Protein AF-A0A2A5GCY1-F1 (afdb_monomer_lite)

Sequence (64 aa):
MEIVLFILVAIALYLFSDWLLRQVETRRGAPFKSRSIIYFIIIFVLTLGTFEVLQHFLQQSPSG

Structure (mmCIF, N/CA/C/O backbone):
data_AF-A0A2A5GCY1-F1
#
_entry.id   AF-A0A2A5GCY1-F1
#
loop_
_atom_site.group_PDB
_atom_site.id
_atom_site.type_symbol
_atom_site.label_atom_id
_atom_site.label_alt_id
_atom_site.label_comp_id
_atom_site.label_asym_id
_atom_site.label_entity_id
_atom_site.label_seq_id
_atom_site.pdbx_PDB_ins_code
_atom_site.Cartn_x
_atom_site.Cartn_y
_atom_site.Cartn_z
_atom_site.occupancy
_atom_site.B_iso_or_equiv
_atom_site.auth_seq_id
_atom_site.auth_comp_id
_atom_site.auth_asym_id
_atom_site.auth_atom_id
_atom_site.pdbx_PDB_model_num
ATOM 1 N N . MET A 1 1 ? 14.302 6.495 -16.991 1.00 61.84 1 MET A N 1
ATOM 2 C CA . MET A 1 1 ? 12.828 6.522 -17.144 1.00 61.84 1 MET A CA 1
ATOM 3 C C . MET A 1 1 ? 12.140 5.417 -16.339 1.00 61.84 1 MET A C 1
ATOM 5 O O . MET A 1 1 ? 11.095 5.686 -15.767 1.00 61.84 1 MET A O 1
ATOM 9 N N . GLU A 1 2 ? 12.728 4.222 -16.203 1.00 76.06 2 GLU A N 1
ATOM 10 C CA . GLU A 1 2 ? 12.136 3.102 -15.440 1.00 76.06 2 GLU A CA 1
ATOM 11 C C . GLU A 1 2 ? 11.971 3.375 -13.940 1.00 76.06 2 GLU A C 1
ATOM 13 O O . GLU A 1 2 ? 10.934 3.057 -13.370 1.00 76.06 2 GLU A O 1
ATOM 18 N N . ILE A 1 3 ? 12.938 4.040 -13.295 1.00 84.69 3 ILE A N 1
ATOM 19 C CA . ILE A 1 3 ? 12.841 4.325 -11.853 1.00 84.69 3 ILE A CA 1
ATOM 20 C C . ILE A 1 3 ? 11.652 5.228 -11.499 1.00 84.69 3 ILE A C 1
ATOM 22 O O . ILE A 1 3 ? 11.058 5.074 -10.439 1.00 84.69 3 ILE A O 1
ATOM 26 N N . VAL A 1 4 ? 11.250 6.120 -12.413 1.00 90.88 4 VAL A N 1
ATOM 27 C CA . VAL A 1 4 ? 10.069 6.979 -12.239 1.00 90.88 4 VAL A CA 1
ATOM 28 C C . VAL A 1 4 ? 8.795 6.138 -12.259 1.00 90.88 4 VAL A C 1
ATOM 30 O O . VAL A 1 4 ? 7.930 6.337 -11.413 1.00 90.88 4 VAL A O 1
ATOM 33 N N . LEU A 1 5 ? 8.695 5.162 -13.169 1.00 86.06 5 LEU A N 1
ATOM 34 C CA . LEU A 1 5 ? 7.569 4.224 -13.204 1.00 86.06 5 LEU A CA 1
ATOM 35 C C . LEU A 1 5 ? 7.505 3.386 -11.925 1.00 86.06 5 LEU A C 1
ATOM 37 O O . LEU A 1 5 ? 6.435 3.278 -11.335 1.00 86.06 5 LEU A O 1
ATOM 41 N N . PHE A 1 6 ? 8.638 2.865 -11.447 1.00 83.00 6 PHE A N 1
ATOM 42 C CA . PHE A 1 6 ? 8.6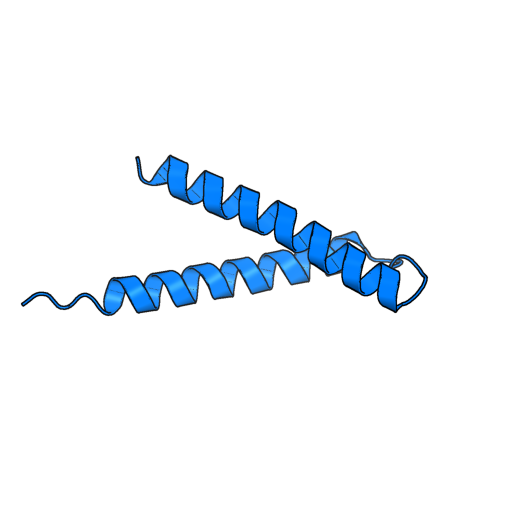73 2.120 -10.184 1.00 83.00 6 PHE A CA 1
ATOM 43 C C . PHE A 1 6 ? 8.233 2.972 -8.990 1.00 83.00 6 PHE A C 1
ATOM 45 O O . PHE A 1 6 ? 7.469 2.499 -8.150 1.00 83.00 6 PHE A O 1
ATOM 52 N N . ILE A 1 7 ? 8.648 4.240 -8.936 1.00 91.44 7 ILE A N 1
ATOM 53 C CA . ILE A 1 7 ? 8.197 5.179 -7.903 1.00 91.44 7 ILE A CA 1
ATOM 54 C C . ILE A 1 7 ? 6.688 5.428 -8.016 1.00 91.44 7 ILE A C 1
ATOM 56 O O . ILE A 1 7 ? 5.990 5.383 -7.006 1.00 91.44 7 ILE A O 1
ATOM 60 N N . LEU A 1 8 ? 6.163 5.649 -9.224 1.00 93.31 8 LEU A N 1
ATOM 61 C CA . LEU A 1 8 ? 4.727 5.849 -9.438 1.00 93.31 8 LEU A CA 1
ATOM 62 C C . LEU A 1 8 ? 3.909 4.625 -9.014 1.00 93.31 8 LEU A C 1
ATOM 64 O O . LEU A 1 8 ? 2.890 4.781 -8.345 1.00 93.31 8 LEU A O 1
ATOM 68 N N . VAL A 1 9 ? 4.374 3.418 -9.342 1.00 91.25 9 VAL A N 1
ATOM 69 C CA . VAL A 1 9 ? 3.743 2.162 -8.911 1.00 91.25 9 VAL A CA 1
ATOM 70 C C . VAL A 1 9 ? 3.784 2.032 -7.390 1.00 91.25 9 VAL A C 1
ATOM 72 O O . VAL A 1 9 ? 2.766 1.704 -6.784 1.00 91.25 9 VAL A O 1
ATOM 75 N N . ALA A 1 10 ? 4.912 2.351 -6.752 1.00 90.62 10 ALA A N 1
ATOM 76 C CA . ALA A 1 10 ? 5.026 2.328 -5.296 1.00 90.62 10 ALA A CA 1
ATOM 77 C C . ALA A 1 10 ? 4.067 3.328 -4.624 1.00 90.62 10 ALA A C 1
ATOM 79 O O . ALA A 1 10 ? 3.399 2.979 -3.649 1.00 90.62 10 ALA A O 1
ATOM 80 N N . ILE A 1 11 ? 3.940 4.545 -5.164 1.00 95.56 11 ILE A N 1
ATOM 81 C CA . ILE A 1 11 ? 2.981 5.551 -4.680 1.00 95.56 11 ILE A CA 1
ATOM 82 C C . ILE A 1 11 ? 1.543 5.053 -4.867 1.00 95.56 11 ILE A C 1
ATOM 84 O O . ILE A 1 11 ? 0.739 5.143 -3.939 1.00 95.56 11 ILE A O 1
ATOM 88 N N . ALA A 1 12 ? 1.215 4.499 -6.035 1.00 95.69 12 ALA A N 1
ATOM 89 C CA . ALA A 1 12 ? -0.112 3.957 -6.308 1.00 95.69 12 ALA A CA 1
ATOM 90 C C . ALA A 1 12 ? -0.463 2.817 -5.339 1.00 95.69 12 ALA A C 1
ATOM 92 O O . ALA A 1 12 ? -1.547 2.824 -4.756 1.00 95.69 12 ALA A O 1
ATOM 93 N N . LEU A 1 13 ? 0.471 1.892 -5.096 1.00 95.94 13 LEU A 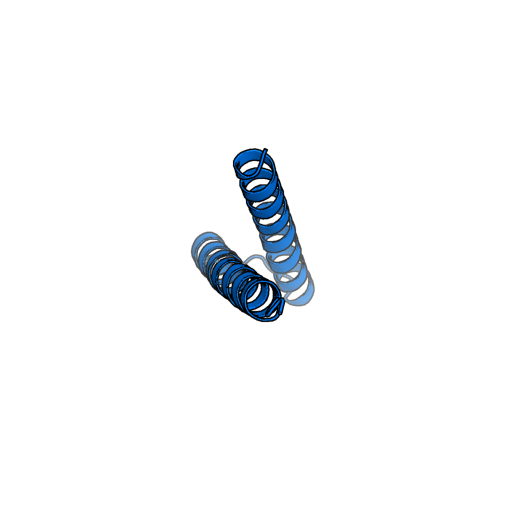N 1
ATOM 94 C CA . LEU A 1 13 ? 0.322 0.808 -4.123 1.00 95.94 13 LEU A CA 1
ATOM 95 C C . LEU A 1 13 ? 0.124 1.330 -2.702 1.00 95.94 13 LEU A C 1
ATOM 97 O O . LEU A 1 13 ? -0.736 0.821 -1.983 1.00 95.94 13 LEU A O 1
ATOM 101 N N . TYR A 1 14 ? 0.878 2.354 -2.304 1.00 95.50 14 TYR A N 1
ATOM 102 C CA . TYR A 1 14 ? 0.743 2.990 -0.996 1.00 95.50 14 TYR A CA 1
ATOM 103 C C . TYR A 1 14 ? -0.667 3.566 -0.801 1.00 95.50 14 TYR A C 1
ATOM 105 O O . TYR A 1 14 ? -1.355 3.241 0.170 1.00 95.50 14 TYR A O 1
ATOM 113 N N . LEU A 1 15 ? -1.138 4.366 -1.762 1.00 97.31 15 LEU A N 1
ATOM 114 C CA . LEU A 1 15 ? -2.466 4.981 -1.708 1.00 97.31 15 LEU A CA 1
ATOM 115 C C . LEU A 1 15 ? -3.585 3.933 -1.757 1.00 97.31 15 LEU A C 1
ATOM 117 O O . LEU A 1 15 ? -4.547 4.015 -0.992 1.00 97.31 15 LEU A O 1
ATOM 121 N N . PHE A 1 16 ? -3.445 2.920 -2.615 1.00 97.25 16 PHE A N 1
ATOM 122 C CA . PHE A 1 16 ? -4.420 1.840 -2.740 1.00 97.25 16 PHE A CA 1
ATOM 123 C C . PHE A 1 16 ? -4.494 0.976 -1.474 1.00 97.25 16 PHE A C 1
ATOM 125 O O . PHE A 1 16 ? -5.584 0.585 -1.055 1.00 97.25 16 PHE A O 1
ATOM 132 N N . SER A 1 17 ? -3.358 0.737 -0.814 1.00 97.12 17 SER A N 1
ATOM 133 C CA . SER A 1 17 ? -3.302 0.001 0.454 1.00 97.12 17 SER A CA 1
ATOM 134 C C . SER A 1 17 ? -4.008 0.751 1.585 1.00 97.12 17 SER A C 1
ATOM 136 O O . SER A 1 17 ? -4.759 0.138 2.346 1.00 97.12 17 SER A O 1
ATOM 138 N N . ASP A 1 18 ? -3.820 2.074 1.686 1.00 95.50 18 ASP A N 1
ATOM 139 C CA . ASP A 1 18 ? -4.522 2.887 2.692 1.00 95.50 18 ASP A CA 1
ATOM 140 C C . ASP A 1 18 ? -6.030 2.919 2.412 1.00 95.50 18 ASP A C 1
ATOM 142 O O . ASP A 1 18 ? -6.834 2.775 3.335 1.00 95.50 18 ASP A O 1
ATOM 146 N N . TRP A 1 19 ? -6.423 3.026 1.138 1.00 96.25 19 TRP A N 1
ATOM 147 C CA . TRP A 1 19 ? -7.826 2.951 0.733 1.00 96.25 19 TRP A CA 1
ATOM 148 C C . TRP A 1 19 ? -8.465 1.602 1.090 1.00 96.25 19 TRP A C 1
ATOM 150 O O . TRP A 1 19 ? -9.537 1.581 1.697 1.00 96.25 19 TRP A O 1
ATOM 160 N N . LEU A 1 20 ? -7.799 0.481 0.792 1.00 96.38 20 LEU A N 1
ATOM 161 C CA . LEU A 1 20 ? -8.282 -0.855 1.151 1.00 96.38 20 LEU A CA 1
ATOM 162 C C . LEU A 1 20 ? -8.440 -1.018 2.661 1.00 96.38 20 LEU A C 1
ATOM 164 O O . LEU A 1 20 ? -9.467 -1.516 3.123 1.00 96.38 20 LEU A O 1
ATOM 168 N N . LEU A 1 21 ? -7.452 -0.574 3.438 1.00 95.69 21 LEU A N 1
ATOM 169 C CA . LEU A 1 21 ? -7.518 -0.652 4.892 1.00 95.69 21 LEU A CA 1
ATOM 170 C C . LEU A 1 21 ? -8.709 0.137 5.436 1.00 95.69 21 LEU A C 1
ATOM 172 O O . LEU A 1 21 ? -9.493 -0.408 6.213 1.00 95.69 21 LEU A O 1
ATOM 176 N N . ARG A 1 22 ? -8.893 1.379 4.971 1.00 95.50 22 ARG A N 1
ATOM 177 C CA . ARG A 1 22 ? -10.052 2.200 5.348 1.00 95.50 22 ARG A CA 1
ATOM 178 C C . ARG A 1 22 ? -11.360 1.530 4.963 1.00 95.50 22 ARG A C 1
ATOM 180 O O . ARG A 1 22 ? -12.270 1.493 5.778 1.00 95.50 22 ARG A O 1
ATOM 187 N N . GLN A 1 23 ? -11.448 0.952 3.768 1.00 95.31 23 GLN A N 1
ATOM 188 C CA . GLN A 1 23 ? -12.647 0.256 3.310 1.00 95.31 23 GLN A CA 1
ATOM 189 C C . GLN A 1 23 ? -13.003 -0.924 4.225 1.00 95.31 23 GLN A C 1
ATOM 191 O O . GLN A 1 23 ? -14.175 -1.134 4.552 1.00 95.31 23 GLN A O 1
ATOM 196 N N . VAL A 1 24 ? -12.001 -1.683 4.673 1.00 94.38 24 VAL A N 1
ATOM 197 C CA . VAL A 1 24 ? -12.200 -2.777 5.631 1.00 94.38 24 VAL A CA 1
ATOM 198 C C . VAL A 1 24 ? -12.601 -2.235 7.009 1.00 94.38 24 VAL A C 1
ATOM 200 O O . VAL A 1 24 ? -13.527 -2.768 7.620 1.00 94.38 24 VAL A O 1
ATOM 203 N N . GLU A 1 25 ? -11.973 -1.158 7.485 1.00 95.31 25 GLU A N 1
ATOM 204 C CA . GLU A 1 25 ? -12.328 -0.497 8.752 1.00 95.31 25 GLU A CA 1
ATOM 205 C C . GLU A 1 25 ? -13.765 0.049 8.732 1.00 95.31 25 GLU A C 1
ATOM 207 O O . GLU A 1 25 ? -14.510 -0.150 9.693 1.00 95.31 25 GLU A O 1
ATOM 212 N N . THR A 1 26 ? -14.195 0.654 7.620 1.00 94.69 26 THR A N 1
ATOM 213 C CA . THR A 1 26 ? -15.567 1.139 7.419 1.00 94.69 26 THR A CA 1
ATOM 214 C C . THR A 1 26 ? -16.570 -0.007 7.457 1.00 94.69 26 THR A C 1
ATOM 216 O O . THR A 1 26 ? -17.586 0.100 8.137 1.00 94.69 26 THR A O 1
ATOM 219 N N . ARG A 1 27 ? -16.279 -1.131 6.789 1.00 92.75 27 ARG A N 1
ATOM 220 C CA . ARG A 1 27 ? -17.148 -2.322 6.830 1.00 92.75 27 ARG A CA 1
ATOM 221 C C . ARG A 1 27 ? -17.219 -2.955 8.217 1.00 92.75 27 ARG A C 1
ATOM 223 O O . ARG A 1 27 ? -18.249 -3.514 8.576 1.00 92.75 27 ARG A O 1
ATOM 230 N N . ARG A 1 28 ? -16.137 -2.872 8.992 1.00 92.94 28 ARG A N 1
ATOM 231 C CA . ARG A 1 28 ? -16.080 -3.363 10.374 1.00 92.94 28 ARG A CA 1
ATOM 232 C C . ARG A 1 28 ? -16.788 -2.430 11.364 1.00 92.94 28 ARG A C 1
ATOM 234 O O . ARG A 1 28 ? -17.183 -2.882 12.433 1.00 92.94 28 ARG A O 1
ATOM 241 N N . GLY A 1 29 ? -16.912 -1.144 11.034 1.00 93.06 29 GLY A N 1
ATOM 242 C CA . GLY A 1 29 ? -17.476 -0.115 11.911 1.00 93.06 29 GLY A CA 1
ATOM 243 C C . GLY A 1 29 ? -16.533 0.346 13.028 1.00 93.06 29 GLY A C 1
ATOM 244 O O . GLY A 1 29 ? -16.952 1.085 13.914 1.00 93.06 29 GLY A O 1
ATOM 245 N N . ALA A 1 30 ? -15.267 -0.081 13.009 1.00 91.50 30 ALA A N 1
ATOM 246 C CA . ALA A 1 30 ? -14.263 0.327 13.985 1.00 91.50 30 ALA A CA 1
ATOM 247 C C . ALA A 1 30 ? -12.845 0.216 13.400 1.00 91.50 30 ALA A C 1
ATOM 249 O O . ALA A 1 30 ? -12.553 -0.758 12.692 1.00 91.50 30 ALA A O 1
ATOM 250 N N . PRO A 1 31 ? -11.941 1.158 13.734 1.00 90.50 31 PRO A N 1
ATOM 251 C CA . PRO A 1 31 ? -10.546 1.077 13.326 1.00 90.50 31 PRO A CA 1
ATOM 252 C C . PRO A 1 31 ? -9.860 -0.143 13.946 1.00 90.50 31 PRO A C 1
ATOM 254 O O . PRO A 1 31 ? -10.221 -0.630 15.027 1.00 90.50 31 PRO A O 1
ATOM 257 N N . PHE A 1 32 ? -8.845 -0.664 13.265 1.00 92.88 32 PHE A N 1
ATOM 258 C CA . PHE A 1 32 ? -8.071 -1.769 13.812 1.00 92.88 32 PHE A CA 1
ATOM 259 C C . PHE A 1 32 ? -7.130 -1.300 14.920 1.00 92.88 32 PHE A C 1
ATOM 261 O O . PHE A 1 32 ? -6.413 -0.316 14.779 1.00 92.88 32 PHE A O 1
ATOM 268 N N . LYS A 1 33 ? -7.049 -2.082 16.004 1.00 91.44 33 LYS A N 1
ATOM 269 C CA . LYS A 1 33 ? -6.094 -1.830 17.094 1.00 91.44 33 LYS A CA 1
ATOM 270 C C . LYS A 1 33 ? -4.641 -1.893 16.603 1.00 91.44 33 LYS A C 1
ATOM 272 O O . LYS A 1 33 ? -3.815 -1.094 17.019 1.00 91.44 33 LYS A O 1
ATOM 277 N N . SER A 1 34 ? -4.363 -2.800 15.665 1.00 93.25 34 SER A N 1
ATOM 278 C CA . SER A 1 34 ? -3.051 -2.984 15.036 1.00 93.25 34 SER A CA 1
ATOM 279 C C . SER A 1 34 ? -3.045 -2.503 13.582 1.00 93.25 34 SER A C 1
ATOM 281 O O . SER A 1 34 ? -2.586 -3.218 12.689 1.00 93.25 34 SER A O 1
ATOM 283 N N . ARG A 1 35 ? -3.574 -1.295 13.334 1.00 93.12 35 ARG A N 1
ATOM 284 C CA . ARG A 1 35 ? -3.721 -0.706 11.990 1.00 93.12 35 ARG A CA 1
ATOM 285 C C . ARG A 1 35 ? -2.423 -0.743 11.177 1.00 93.12 35 ARG A C 1
ATOM 287 O O . ARG A 1 35 ? -2.456 -1.137 10.019 1.00 93.12 35 ARG A O 1
ATOM 294 N N . SER A 1 36 ? -1.281 -0.425 11.790 1.00 94.56 36 SER A N 1
ATOM 295 C CA . SER A 1 36 ? 0.024 -0.426 11.111 1.00 94.56 36 SER A CA 1
ATOM 296 C C . SER A 1 36 ? 0.462 -1.813 10.633 1.00 94.56 36 SER A C 1
ATOM 298 O O . SER A 1 36 ? 1.003 -1.934 9.541 1.00 94.56 36 SER A O 1
ATOM 300 N N . ILE A 1 37 ? 0.202 -2.866 11.418 1.00 96.12 37 ILE A N 1
ATOM 301 C CA . ILE A 1 37 ? 0.547 -4.247 11.038 1.00 96.12 37 ILE A CA 1
ATOM 302 C C . ILE A 1 37 ? -0.321 -4.694 9.864 1.00 96.12 37 ILE A C 1
ATOM 304 O O . ILE A 1 37 ? 0.172 -5.298 8.919 1.00 96.12 37 ILE A O 1
ATOM 308 N N . ILE A 1 38 ? -1.611 -4.365 9.897 1.00 95.19 38 ILE A N 1
ATOM 309 C CA . ILE A 1 38 ? -2.539 -4.734 8.824 1.00 95.19 38 ILE A CA 1
ATOM 310 C C . ILE A 1 38 ? -2.204 -3.959 7.552 1.00 95.19 38 ILE A C 1
ATOM 312 O O . ILE A 1 38 ? -2.138 -4.558 6.485 1.00 95.19 38 ILE A O 1
ATOM 316 N N . TYR A 1 39 ? -1.918 -2.660 7.667 1.00 96.12 39 TYR A N 1
ATOM 317 C CA . TYR A 1 39 ? -1.416 -1.856 6.557 1.00 96.12 39 TYR A CA 1
ATOM 318 C C . TYR A 1 39 ? -0.173 -2.486 5.926 1.00 96.12 39 TYR A C 1
ATOM 320 O O . TYR A 1 39 ? -0.126 -2.670 4.712 1.00 96.12 39 TYR A O 1
ATOM 328 N N . PHE A 1 40 ? 0.801 -2.865 6.760 1.00 96.50 40 PHE A N 1
ATOM 329 C CA . PHE A 1 40 ? 2.026 -3.518 6.318 1.00 96.50 40 PHE A CA 1
ATOM 330 C C . PHE A 1 40 ? 1.737 -4.821 5.567 1.00 96.50 40 PHE A C 1
ATOM 332 O O . PHE A 1 40 ? 2.274 -5.024 4.486 1.00 96.50 40 PHE A O 1
ATOM 339 N N . ILE A 1 41 ? 0.850 -5.674 6.085 1.00 97.00 41 ILE A N 1
ATOM 340 C CA . ILE A 1 41 ? 0.472 -6.925 5.413 1.00 97.00 41 ILE A CA 1
ATOM 341 C C . ILE A 1 41 ? -0.200 -6.643 4.062 1.00 97.00 41 ILE A C 1
ATOM 343 O O . ILE A 1 41 ? 0.158 -7.275 3.071 1.00 97.00 41 ILE A O 1
ATOM 347 N N . ILE A 1 42 ? -1.135 -5.687 4.001 1.00 96.31 42 ILE A N 1
ATOM 348 C CA . ILE A 1 42 ? -1.838 -5.317 2.762 1.00 96.31 42 ILE A CA 1
ATOM 349 C C . ILE A 1 42 ? -0.835 -4.860 1.703 1.00 96.31 42 ILE A C 1
ATOM 351 O O . ILE A 1 42 ? -0.792 -5.434 0.614 1.00 96.31 42 ILE A O 1
ATOM 355 N N . ILE A 1 43 ? -0.004 -3.862 2.023 1.00 95.50 43 ILE A N 1
ATOM 356 C CA . ILE A 1 43 ? 0.949 -3.321 1.052 1.00 95.50 43 ILE A CA 1
ATOM 357 C C . ILE A 1 43 ? 2.010 -4.353 0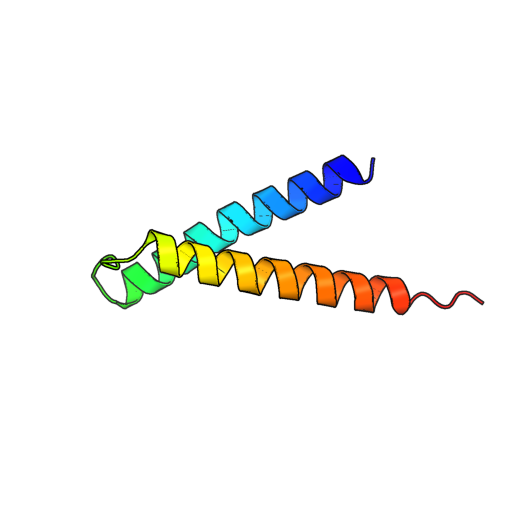.679 1.00 95.50 43 ILE A C 1
ATOM 359 O O . ILE A 1 43 ? 2.392 -4.421 -0.484 1.00 95.50 43 ILE A O 1
ATOM 363 N N . PHE A 1 44 ? 2.450 -5.197 1.615 1.00 96.62 44 PHE A N 1
ATOM 364 C CA . PHE A 1 44 ? 3.432 -6.245 1.349 1.00 96.62 44 PHE A CA 1
ATOM 365 C C . PHE A 1 44 ? 2.899 -7.275 0.347 1.00 96.62 44 PHE A C 1
ATOM 367 O O . PHE A 1 44 ? 3.542 -7.526 -0.671 1.00 96.62 44 PHE A O 1
ATOM 374 N N . VAL A 1 45 ? 1.696 -7.807 0.580 1.00 96.94 45 VAL A N 1
ATOM 375 C CA . VAL A 1 45 ? 1.062 -8.779 -0.326 1.00 96.94 45 VAL A CA 1
ATOM 376 C C . VAL A 1 45 ? 0.793 -8.160 -1.696 1.00 96.94 45 VAL A C 1
ATOM 378 O O . VAL A 1 45 ? 1.107 -8.776 -2.712 1.00 96.94 45 VAL A O 1
ATOM 381 N N . LEU A 1 46 ? 0.267 -6.933 -1.745 1.00 95.69 46 LEU A N 1
ATOM 382 C CA . LEU A 1 46 ? 0.021 -6.239 -3.010 1.00 95.69 46 LEU A CA 1
ATOM 383 C C . LEU A 1 46 ? 1.309 -5.949 -3.773 1.00 95.69 46 LEU A C 1
ATOM 385 O O . LEU A 1 46 ? 1.329 -6.069 -4.994 1.00 95.69 46 LEU A O 1
ATOM 389 N N . THR A 1 47 ? 2.377 -5.583 -3.070 1.00 94.25 47 THR A N 1
ATOM 390 C CA . THR A 1 47 ? 3.684 -5.323 -3.677 1.00 94.25 47 THR A CA 1
ATOM 391 C C . THR A 1 47 ? 4.227 -6.594 -4.314 1.00 94.25 47 THR A C 1
ATOM 393 O O . THR A 1 47 ? 4.547 -6.585 -5.501 1.00 94.25 47 THR A O 1
ATOM 396 N N . LEU A 1 48 ? 4.264 -7.703 -3.566 1.00 95.19 48 LEU A N 1
ATOM 397 C CA . LEU A 1 48 ? 4.714 -8.994 -4.091 1.00 95.19 48 LEU A CA 1
ATOM 398 C C . LEU A 1 48 ? 3.865 -9.450 -5.281 1.00 95.19 48 LEU A C 1
ATOM 400 O O . LEU A 1 48 ? 4.424 -9.799 -6.315 1.00 95.19 48 LEU A O 1
ATOM 404 N N . GLY A 1 49 ? 2.535 -9.382 -5.166 1.00 94.88 49 GLY A N 1
ATOM 405 C CA . GLY A 1 49 ? 1.628 -9.743 -6.256 1.00 94.88 49 GLY A CA 1
ATOM 406 C C . GLY A 1 49 ? 1.795 -8.852 -7.487 1.00 94.88 49 GLY A C 1
ATOM 407 O O . GLY A 1 49 ? 1.818 -9.347 -8.605 1.00 94.88 49 GLY A O 1
ATOM 408 N N . THR A 1 50 ? 1.988 -7.544 -7.305 1.00 90.81 50 THR A N 1
ATOM 409 C CA . THR A 1 50 ? 2.202 -6.611 -8.425 1.00 90.81 50 THR A CA 1
ATOM 410 C C . THR A 1 50 ? 3.496 -6.920 -9.163 1.00 90.81 50 THR A C 1
ATOM 412 O O . THR A 1 50 ? 3.505 -6.945 -10.391 1.00 90.81 50 THR A O 1
ATOM 415 N N . PHE A 1 51 ? 4.587 -7.169 -8.437 1.00 86.81 51 PHE A N 1
ATOM 416 C CA . PHE A 1 51 ? 5.866 -7.498 -9.062 1.00 86.81 51 PHE A CA 1
ATOM 417 C C . PHE A 1 51 ? 5.868 -8.883 -9.707 1.00 86.81 51 PHE A C 1
ATOM 419 O O . PHE A 1 51 ? 6.478 -9.036 -10.760 1.00 86.81 51 PHE A O 1
ATOM 426 N N . GLU A 1 52 ? 5.185 -9.865 -9.121 1.00 91.81 52 GLU A N 1
ATOM 427 C CA . GLU A 1 52 ? 5.031 -11.200 -9.708 1.00 91.81 52 GLU A CA 1
ATOM 428 C C . GLU A 1 52 ? 4.250 -11.131 -11.024 1.00 91.81 52 GLU A C 1
ATOM 430 O O . GLU A 1 52 ? 4.754 -11.566 -12.060 1.00 91.81 52 GLU A O 1
ATOM 435 N N . VAL A 1 53 ? 3.102 -10.448 -11.022 1.00 90.12 53 VAL A N 1
ATOM 436 C CA . VAL A 1 53 ? 2.304 -10.200 -12.228 1.00 90.12 53 VAL A CA 1
ATOM 437 C C . VAL A 1 53 ? 3.128 -9.459 -13.280 1.00 90.12 53 VAL A C 1
ATOM 439 O O . VAL A 1 53 ? 3.150 -9.854 -14.445 1.00 90.12 53 VAL A O 1
ATOM 442 N N . LEU A 1 54 ? 3.851 -8.409 -12.881 1.00 85.94 54 LEU A N 1
ATOM 443 C CA . LEU A 1 54 ? 4.697 -7.640 -13.790 1.00 85.94 54 LEU A CA 1
ATOM 444 C C . LEU A 1 54 ? 5.799 -8.510 -14.410 1.00 85.94 54 LEU A C 1
ATOM 446 O O . LEU A 1 54 ? 6.026 -8.431 -15.614 1.00 85.94 54 LEU A O 1
ATOM 450 N N . GLN A 1 55 ? 6.457 -9.362 -13.620 1.00 84.81 55 GLN A N 1
ATOM 451 C CA . GLN A 1 55 ? 7.454 -10.308 -14.125 1.00 84.81 55 GLN A CA 1
ATOM 452 C C . GLN A 1 55 ? 6.838 -11.315 -15.090 1.00 84.81 55 GLN A C 1
ATOM 454 O O . GLN A 1 55 ? 7.433 -11.572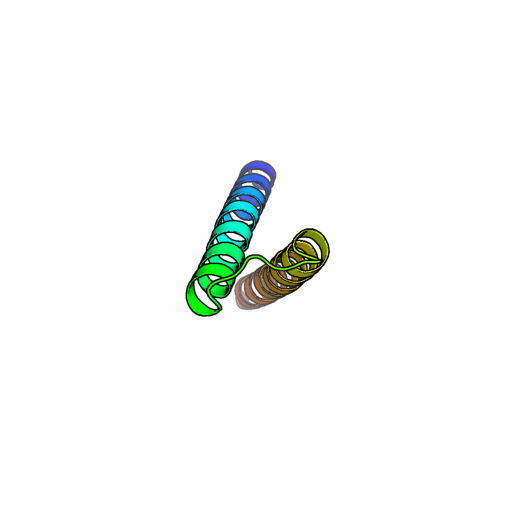 -16.131 1.00 84.81 55 GLN A O 1
ATOM 459 N N . HIS A 1 56 ? 5.651 -11.843 -14.788 1.00 88.25 56 HIS A N 1
ATOM 460 C CA . HIS A 1 56 ? 4.966 -12.780 -15.671 1.00 88.25 56 HIS A CA 1
ATOM 461 C C . HIS A 1 56 ? 4.644 -12.139 -17.027 1.00 88.25 56 HIS A C 1
ATOM 463 O O . HIS A 1 56 ? 4.977 -12.700 -18.068 1.00 88.25 56 HIS A O 1
ATOM 469 N N . PHE A 1 57 ? 4.089 -10.923 -17.031 1.00 84.88 57 PHE A N 1
ATOM 470 C CA . PHE A 1 57 ? 3.812 -10.179 -18.264 1.00 84.88 57 PHE A CA 1
ATOM 471 C C . PHE A 1 57 ? 5.084 -9.810 -19.042 1.00 84.88 57 PHE A C 1
ATOM 473 O O . PHE A 1 57 ? 5.087 -9.870 -20.271 1.00 84.88 57 PHE A O 1
ATOM 480 N N . LEU A 1 58 ? 6.172 -9.458 -18.351 1.00 82.12 58 LEU A N 1
ATOM 481 C CA . LEU A 1 58 ? 7.452 -9.142 -18.994 1.00 82.12 58 LEU A CA 1
ATOM 482 C C . LEU A 1 58 ? 8.152 -10.396 -19.550 1.00 82.12 58 LEU A C 1
ATOM 484 O O . LEU A 1 58 ? 8.739 -10.336 -20.627 1.00 82.12 58 LEU A O 1
ATOM 488 N N . GLN A 1 59 ? 8.065 -11.540 -18.865 1.00 74.25 59 GLN A N 1
ATOM 489 C CA . GLN A 1 59 ? 8.600 -12.829 -19.332 1.00 74.25 59 GLN A CA 1
ATOM 490 C C . GLN A 1 59 ? 7.781 -13.419 -20.488 1.00 74.25 59 GLN A C 1
ATOM 492 O O . GLN A 1 59 ? 8.328 -14.130 -21.328 1.00 74.25 59 GLN A O 1
ATOM 497 N N . GLN A 1 60 ? 6.491 -13.087 -20.575 1.00 59.91 60 GLN A N 1
ATOM 498 C CA . GLN A 1 60 ? 5.617 -13.426 -21.700 1.00 59.91 60 GLN A CA 1
ATOM 499 C C . GLN A 1 60 ? 5.864 -12.591 -22.969 1.00 59.91 60 GLN A C 1
ATOM 501 O O . GLN A 1 60 ? 5.101 -12.716 -23.924 1.00 59.91 60 GLN A O 1
ATOM 506 N N . SER A 1 61 ? 6.949 -11.812 -23.042 1.00 52.38 61 SER A N 1
ATOM 507 C CA . SER A 1 61 ? 7.497 -11.332 -24.319 1.00 52.38 61 SER A CA 1
ATOM 508 C C . SER A 1 61 ? 8.647 -12.222 -24.826 1.00 52.38 61 SER A C 1
ATOM 510 O O . SER A 1 61 ? 9.800 -11.793 -24.797 1.00 52.38 61 SER A O 1
ATOM 512 N N . PRO A 1 62 ? 8.394 -13.450 -25.328 1.00 50.59 62 PRO A N 1
ATOM 513 C CA . PRO A 1 62 ? 9.302 -14.084 -26.262 1.00 50.59 62 PRO A CA 1
ATOM 514 C C . PRO A 1 62 ? 9.060 -13.472 -27.650 1.00 50.59 62 PRO A C 1
ATOM 516 O O . PRO A 1 62 ? 8.160 -13.876 -28.380 1.00 50.59 62 PRO A O 1
ATOM 519 N N . SER A 1 63 ? 9.866 -12.483 -28.016 1.00 54.22 63 SER A N 1
ATOM 520 C CA . SER A 1 63 ? 10.228 -12.225 -29.416 1.00 54.22 63 SER A CA 1
ATOM 521 C C . SER A 1 63 ? 11.634 -12.818 -29.597 1.00 54.22 63 SER A C 1
ATOM 523 O O . SER A 1 63 ? 12.553 -12.369 -28.915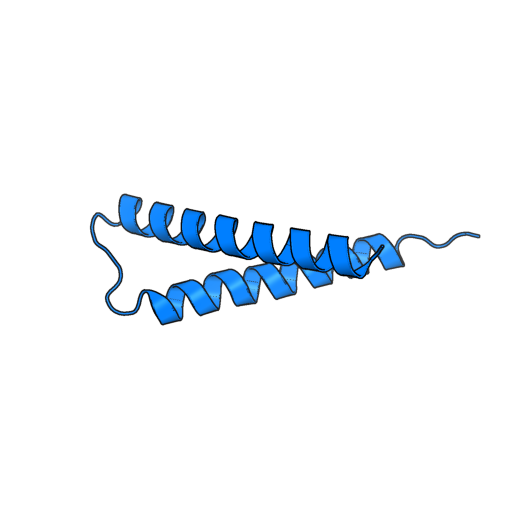 1.00 54.22 63 SER A O 1
ATOM 525 N N . GLY A 1 64 ? 11.883 -13.882 -30.365 1.00 48.31 64 GLY A N 1
ATOM 526 C CA . GLY A 1 64 ? 11.217 -14.223 -31.62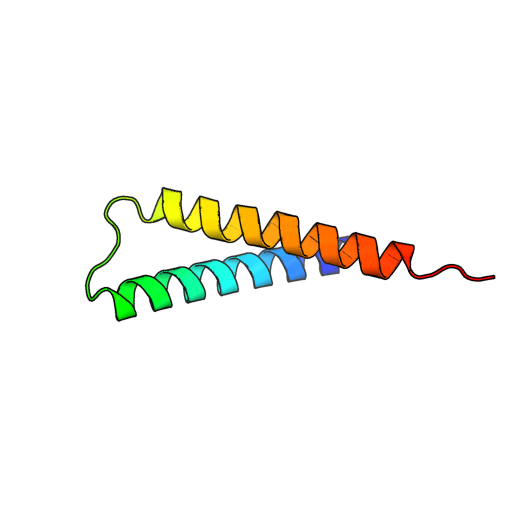0 1.00 48.31 64 GLY A CA 1
ATOM 527 C C . GLY A 1 64 ? 11.667 -13.239 -32.679 1.00 48.31 64 GLY A C 1
ATOM 528 O O . GLY A 1 64 ? 11.086 -12.134 -32.677 1.00 48.31 64 GLY A O 1
#

Radius of gyration: 15.27 Å; chains: 1; bounding box: 30×21×49 Å

pLDDT: mean 88.75, std 12.1, range [48.31, 97.31]

Foldseek 3Di:
DVVVVVVVVLVVLLVVLVVVQVVVCVVVVHHDPPSVVSSCVSSVVVVVVVVVVVVVVVVVPDDD

Secondary structure (DSSP, 8-state):
-HHHHHHHHHHHHHHHHHHHHHHHHHHHTS--TTHHHHHHHHHHHHHHHHHHHHHHHHHT----